Protein AF-A0A0M2GW83-F1 (afdb_monomer)

Foldseek 3Di:
DDDPDDDDDLVVLVVVLVVVCVVQVHPDLVRLVVCVVVVNDDPVSVVCVVVNVVSCVVNVVDD

Structure (mmCIF, N/CA/C/O backbone):
data_AF-A0A0M2GW83-F1
#
_entry.id   AF-A0A0M2GW83-F1
#
loop_
_atom_site.group_PDB
_atom_site.id
_atom_site.type_symbol
_atom_site.label_atom_id
_atom_site.label_alt_id
_atom_site.label_comp_id
_atom_si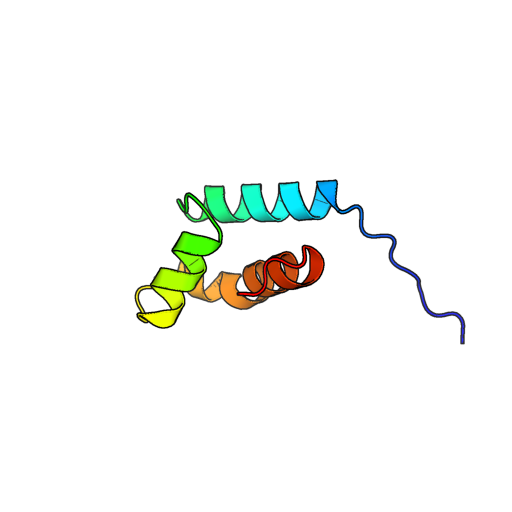te.label_asym_id
_atom_site.label_entity_id
_atom_site.label_seq_id
_atom_site.pdbx_PDB_ins_code
_atom_site.Cartn_x
_atom_site.Cartn_y
_atom_site.Cartn_z
_atom_site.occupancy
_atom_site.B_iso_or_equiv
_atom_site.auth_seq_id
_atom_site.auth_comp_id
_atom_site.auth_asym_id
_atom_site.auth_atom_id
_atom_site.pdbx_PDB_model_num
ATOM 1 N N . MET A 1 1 ? -25.431 -14.246 19.953 1.00 46.44 1 MET A N 1
ATOM 2 C CA . MET A 1 1 ? -24.035 -14.434 19.516 1.00 46.44 1 MET A CA 1
ATOM 3 C C . MET A 1 1 ? -23.326 -13.111 19.740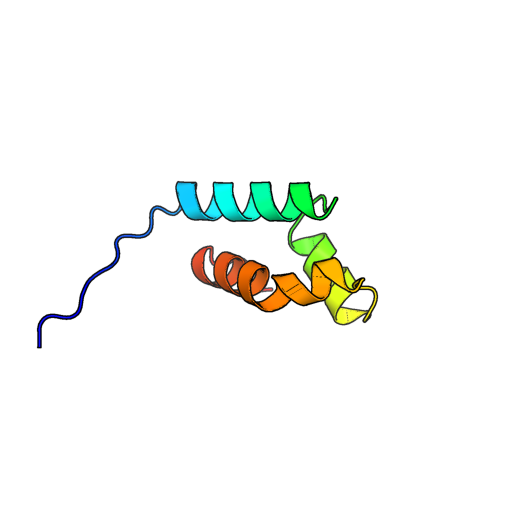 1.00 46.44 1 MET A C 1
ATOM 5 O O . MET A 1 1 ? -23.718 -12.142 19.106 1.00 46.44 1 MET A O 1
ATOM 9 N N . SER A 1 2 ? -22.394 -13.026 20.692 1.00 55.09 2 SER A N 1
ATOM 10 C CA . SER A 1 2 ? -21.560 -11.825 20.835 1.00 55.09 2 SER A CA 1
ATOM 11 C C . SER A 1 2 ? -20.553 -11.827 19.694 1.00 55.09 2 SER A C 1
ATOM 13 O O . SER A 1 2 ? -19.689 -12.697 19.651 1.00 55.09 2 SER A O 1
ATOM 15 N N . GLY A 1 3 ? -20.709 -10.911 18.741 1.00 56.84 3 GLY A N 1
ATOM 16 C CA . GLY A 1 3 ? -19.669 -10.650 17.755 1.00 56.84 3 GLY A CA 1
ATOM 17 C C . GLY A 1 3 ? -18.482 -9.999 18.456 1.00 56.84 3 GLY A C 1
ATOM 18 O O . GLY A 1 3 ? -18.665 -9.054 19.222 1.00 56.84 3 GLY A O 1
ATOM 19 N N . THR A 1 4 ? -17.278 -10.516 18.228 1.00 66.75 4 THR A N 1
ATOM 20 C CA . THR A 1 4 ? -16.049 -9.844 18.649 1.00 66.75 4 THR A CA 1
ATOM 21 C C . THR A 1 4 ? -15.930 -8.553 17.850 1.00 66.75 4 THR A C 1
ATOM 23 O O . THR A 1 4 ? -15.708 -8.589 16.642 1.00 66.75 4 THR A O 1
ATOM 26 N N . VAL A 1 5 ? -16.118 -7.413 18.511 1.00 67.19 5 VAL A N 1
ATOM 27 C CA . VAL A 1 5 ? -15.808 -6.108 17.927 1.00 67.19 5 VAL A CA 1
ATOM 28 C C . VAL A 1 5 ? -14.301 -5.925 18.049 1.00 67.19 5 VAL A C 1
ATOM 30 O O . VAL A 1 5 ? -13.773 -5.864 19.157 1.00 67.19 5 VAL A O 1
ATOM 33 N N . ILE A 1 6 ? -13.606 -5.895 16.916 1.00 67.31 6 ILE A N 1
ATOM 34 C CA . ILE A 1 6 ? -12.199 -5.503 16.868 1.00 67.31 6 ILE A CA 1
ATOM 35 C C . ILE A 1 6 ? -12.198 -3.987 16.689 1.00 67.31 6 ILE A C 1
ATOM 37 O O . ILE A 1 6 ? -12.559 -3.489 15.623 1.00 67.31 6 ILE A O 1
ATOM 41 N N . GLU A 1 7 ? -11.842 -3.249 17.739 1.00 70.25 7 GLU A N 1
ATOM 42 C CA . GLU A 1 7 ? -11.542 -1.825 17.604 1.00 70.25 7 GLU A CA 1
ATOM 43 C C . GLU A 1 7 ? -10.219 -1.688 16.858 1.00 70.25 7 GLU A C 1
ATOM 45 O O . GLU A 1 7 ? -9.155 -2.031 17.366 1.00 70.25 7 GLU A O 1
ATOM 50 N N . VAL A 1 8 ? -10.303 -1.223 15.617 1.00 73.31 8 VAL A N 1
ATOM 51 C CA . VAL A 1 8 ? -9.135 -0.940 14.793 1.00 73.31 8 VAL A CA 1
ATOM 52 C C . VAL A 1 8 ? -8.881 0.561 14.852 1.00 73.31 8 VAL A C 1
ATOM 54 O O . VAL A 1 8 ? -9.706 1.360 14.405 1.00 73.31 8 VAL A O 1
ATOM 57 N N . ASN A 1 9 ? -7.739 0.961 15.407 1.00 88.62 9 ASN A N 1
ATOM 58 C CA . ASN A 1 9 ? -7.349 2.363 15.429 1.00 88.62 9 ASN A CA 1
ATOM 59 C C . ASN A 1 9 ? -6.907 2.791 14.023 1.00 88.62 9 ASN A C 1
ATOM 61 O O . ASN A 1 9 ? -5.965 2.236 13.458 1.00 88.62 9 ASN A O 1
ATOM 65 N N . ARG A 1 10 ? -7.558 3.818 13.463 1.00 89.44 10 ARG A N 1
ATOM 66 C CA . ARG A 1 10 ? -7.216 4.359 12.140 1.00 89.44 10 ARG A CA 1
ATOM 67 C C . ARG A 1 10 ? -5.731 4.714 12.026 1.00 89.44 10 ARG A C 1
ATOM 69 O O . ARG A 1 10 ? -5.135 4.439 10.991 1.00 89.44 10 ARG A O 1
ATOM 76 N N . ALA A 1 11 ? -5.138 5.282 13.076 1.00 90.56 11 ALA A N 1
ATOM 77 C CA . ALA A 1 11 ? -3.724 5.649 13.081 1.00 90.56 11 ALA A CA 1
ATOM 78 C C . ALA A 1 11 ? -2.808 4.418 12.970 1.00 90.56 11 ALA A C 1
ATOM 80 O O . ALA A 1 11 ? -1.804 4.462 12.268 1.00 90.56 11 ALA A O 1
ATOM 81 N N . GLU A 1 12 ? -3.178 3.301 13.600 1.00 92.00 12 GLU A N 1
ATOM 82 C CA . GLU A 1 12 ? -2.422 2.048 13.498 1.00 92.00 12 GLU A CA 1
ATOM 83 C C . GLU A 1 12 ? -2.504 1.459 12.090 1.00 92.00 12 GLU A C 1
ATOM 85 O O . GLU A 1 12 ? -1.498 0.993 11.563 1.00 92.00 12 GLU A O 1
ATOM 90 N N . VAL A 1 13 ? -3.673 1.520 11.446 1.00 92.94 13 VAL A N 1
ATOM 91 C CA . VAL A 1 13 ? -3.834 1.074 10.052 1.00 92.94 13 VAL A CA 1
ATOM 92 C C . VAL A 1 13 ? -3.018 1.946 9.102 1.00 92.94 13 VAL A C 1
ATOM 94 O O . VAL A 1 13 ? -2.363 1.422 8.206 1.00 92.94 13 VAL A O 1
ATOM 97 N N . GLN A 1 14 ? -3.014 3.266 9.311 1.00 94.19 14 GLN A N 1
ATOM 98 C CA . GLN A 1 14 ? -2.175 4.184 8.535 1.00 94.19 14 GLN A CA 1
ATOM 99 C C . GLN A 1 14 ? -0.691 3.867 8.705 1.00 94.19 14 GLN A C 1
ATOM 101 O O . GLN A 1 14 ? 0.029 3.834 7.711 1.00 94.19 14 GLN A O 1
ATOM 106 N N . GLN A 1 15 ? -0.249 3.598 9.936 1.00 94.94 15 GLN A N 1
ATOM 107 C CA . GLN A 1 15 ? 1.139 3.237 10.204 1.00 94.94 15 GLN A CA 1
ATOM 108 C C . GLN A 1 15 ? 1.512 1.918 9.524 1.00 94.94 15 GLN A C 1
ATOM 110 O O . GLN A 1 15 ? 2.519 1.868 8.831 1.00 94.94 15 GLN A O 1
ATOM 115 N N . ARG A 1 16 ? 0.676 0.878 9.637 1.00 94.69 16 ARG A N 1
ATOM 116 C CA . ARG A 1 16 ? 0.933 -0.415 8.982 1.00 94.69 16 ARG A CA 1
ATOM 117 C C . ARG A 1 16 ? 0.974 -0.309 7.463 1.00 94.69 16 ARG A C 1
ATOM 119 O O . AR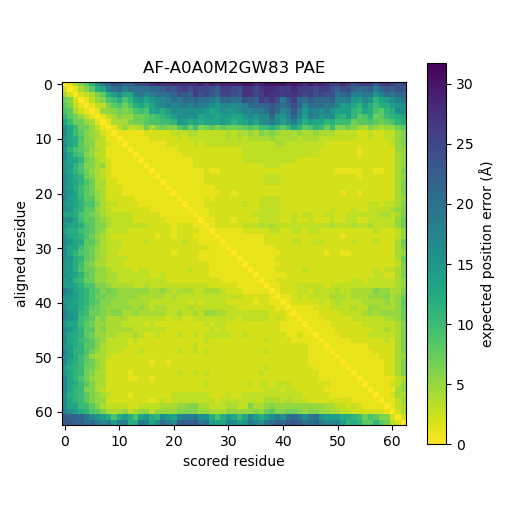G A 1 16 ? 1.835 -0.921 6.842 1.00 94.69 16 ARG A O 1
ATOM 126 N N . LEU A 1 17 ? 0.079 0.483 6.869 1.00 95.19 17 LEU A N 1
ATOM 127 C CA . LEU A 1 17 ? 0.125 0.761 5.437 1.00 95.19 17 LEU A CA 1
ATOM 128 C C . LEU A 1 17 ? 1.438 1.456 5.056 1.00 95.19 17 LEU A C 1
ATOM 130 O O . LEU A 1 17 ? 2.072 1.054 4.088 1.00 95.19 17 LEU A O 1
ATOM 134 N N . ALA A 1 18 ? 1.854 2.475 5.812 1.00 95.38 18 ALA A N 1
ATOM 135 C CA . ALA A 1 18 ? 3.102 3.189 5.556 1.00 95.38 18 ALA A CA 1
ATOM 136 C C . ALA A 1 18 ? 4.332 2.277 5.697 1.00 95.38 18 ALA A C 1
ATOM 138 O O . ALA A 1 18 ? 5.212 2.311 4.841 1.00 95.38 18 ALA A O 1
ATOM 139 N N . ASP A 1 1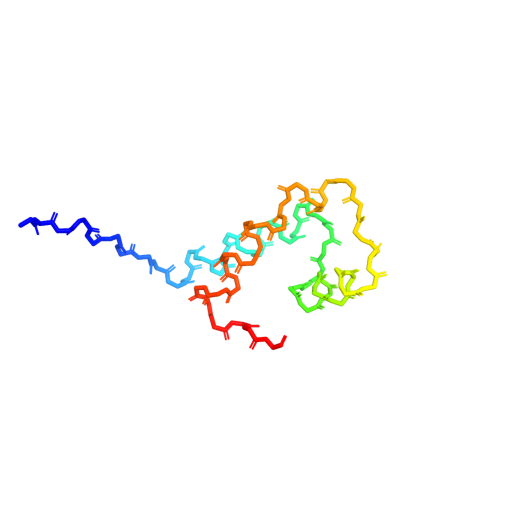9 ? 4.364 1.428 6.727 1.00 96.31 19 ASP A N 1
ATOM 140 C CA . ASP A 1 19 ? 5.442 0.463 6.951 1.00 96.31 19 ASP A CA 1
ATOM 141 C C . ASP A 1 19 ? 5.529 -0.543 5.795 1.00 96.31 19 ASP A C 1
ATOM 143 O O . ASP A 1 19 ? 6.622 -0.824 5.307 1.00 96.31 19 ASP A O 1
ATOM 147 N N . LEU A 1 20 ? 4.386 -1.051 5.321 1.00 95.31 20 LEU A N 1
ATOM 148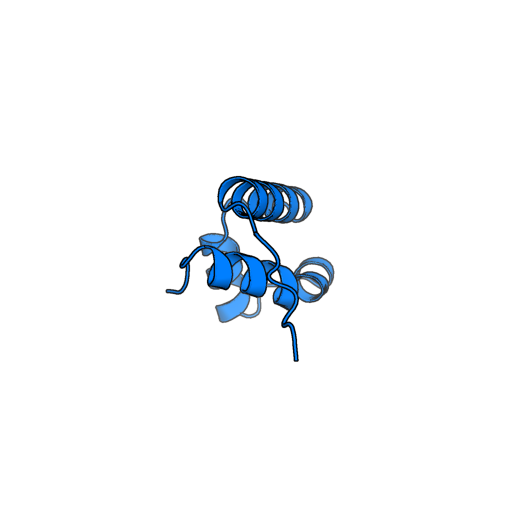 C CA . LEU A 1 20 ? 4.333 -2.003 4.212 1.00 95.31 20 LEU A CA 1
ATOM 149 C C . LEU A 1 20 ? 4.747 -1.364 2.881 1.00 95.31 20 LEU A C 1
ATOM 151 O O . LEU A 1 20 ? 5.512 -1.956 2.128 1.00 95.31 20 LEU A O 1
ATOM 155 N N . LEU A 1 21 ? 4.297 -0.137 2.606 1.00 95.69 21 LEU A N 1
ATOM 156 C CA . LEU A 1 21 ? 4.744 0.618 1.433 1.00 95.69 21 LEU A CA 1
ATOM 157 C C . LEU A 1 21 ? 6.258 0.855 1.479 1.00 95.69 21 LEU A C 1
ATOM 159 O O . LEU A 1 21 ? 6.941 0.608 0.491 1.00 95.69 21 LEU A O 1
ATOM 163 N N . HIS A 1 22 ? 6.800 1.228 2.641 1.00 95.94 22 HIS A N 1
ATOM 164 C CA . HIS A 1 22 ? 8.238 1.417 2.814 1.00 95.94 22 HIS A CA 1
ATOM 165 C C . HIS A 1 22 ? 9.035 0.118 2.614 1.00 95.94 22 HIS A C 1
ATOM 167 O O . HIS A 1 22 ? 10.090 0.138 1.986 1.00 95.94 22 HIS A O 1
ATOM 173 N N . GLN A 1 23 ? 8.529 -1.020 3.102 1.00 95.19 23 GLN A N 1
ATOM 174 C CA . GLN A 1 23 ? 9.151 -2.334 2.881 1.00 95.19 23 GLN A CA 1
ATOM 175 C C . GLN A 1 23 ? 9.198 -2.731 1.402 1.00 95.19 23 GLN A C 1
ATOM 177 O O . GLN A 1 23 ? 10.116 -3.438 0.990 1.00 95.19 23 GLN A O 1
ATOM 182 N N . LEU A 1 24 ? 8.217 -2.281 0.621 1.00 93.69 24 LEU A N 1
ATOM 183 C CA . LEU A 1 24 ? 8.104 -2.548 -0.811 1.00 93.69 24 LEU A CA 1
ATOM 184 C C . LEU A 1 24 ? 8.780 -1.480 -1.681 1.00 93.69 24 LEU A C 1
ATOM 186 O O . LEU A 1 24 ? 8.684 -1.565 -2.900 1.00 93.69 24 LEU A O 1
ATOM 190 N N . ASP A 1 25 ? 9.465 -0.505 -1.072 1.00 95.00 25 ASP A N 1
ATOM 191 C CA . ASP A 1 25 ? 10.073 0.643 -1.760 1.00 95.00 25 ASP A CA 1
ATOM 192 C C . ASP A 1 25 ? 9.054 1.446 -2.596 1.00 95.00 25 ASP A C 1
ATOM 194 O O . ASP A 1 25 ? 9.338 1.915 -3.694 1.00 95.00 25 ASP A O 1
ATOM 198 N N . LEU A 1 26 ? 7.831 1.578 -2.068 1.00 93.31 26 LEU A N 1
ATOM 199 C CA . LEU A 1 26 ? 6.730 2.332 -2.664 1.00 93.31 26 LEU A CA 1
ATOM 200 C C . LEU A 1 26 ? 6.521 3.642 -1.901 1.00 93.31 26 LEU A C 1
ATOM 202 O O . LEU A 1 26 ? 6.419 3.663 -0.672 1.00 93.31 26 LEU A O 1
ATOM 206 N N . GLU A 1 27 ? 6.379 4.747 -2.627 1.00 92.56 27 GLU A N 1
ATOM 207 C CA . GLU A 1 27 ? 6.187 6.074 -2.035 1.00 92.56 27 GLU A CA 1
ATOM 208 C C . GLU A 1 27 ? 4.751 6.277 -1.535 1.00 92.56 27 GLU A C 1
ATOM 210 O O . GLU A 1 27 ? 4.495 7.054 -0.610 1.00 92.56 27 GLU A O 1
ATOM 215 N N . SER A 1 28 ? 3.778 5.612 -2.165 1.00 93.94 28 SER A N 1
ATOM 216 C CA . SER A 1 28 ? 2.366 5.758 -1.813 1.00 93.94 28 SER A CA 1
ATOM 217 C C . SER A 1 28 ? 1.498 4.591 -2.282 1.00 93.94 28 SER A C 1
ATOM 219 O O . SER A 1 28 ? 1.807 3.894 -3.247 1.00 93.94 28 SER A O 1
ATOM 221 N N . TYR A 1 29 ? 0.317 4.451 -1.672 1.00 93.75 29 TYR A N 1
ATOM 222 C CA . TYR A 1 29 ? -0.712 3.535 -2.176 1.00 93.75 29 TYR A CA 1
ATOM 223 C C . TYR A 1 29 ? -1.169 3.894 -3.604 1.00 93.75 29 TYR A C 1
ATOM 225 O O . TYR A 1 29 ? -1.541 3.021 -4.382 1.00 93.75 29 TYR A O 1
ATOM 233 N N . GLY A 1 30 ? -1.114 5.176 -3.981 1.00 94.19 30 GLY A N 1
ATOM 234 C CA . GLY A 1 30 ? -1.444 5.613 -5.339 1.00 94.19 30 GLY A CA 1
ATOM 235 C C . GLY A 1 30 ? -0.467 5.075 -6.387 1.00 94.19 30 GLY A C 1
ATOM 236 O O . GLY A 1 30 ? -0.892 4.680 -7.474 1.00 94.19 30 GLY A O 1
ATOM 237 N N . GLU A 1 31 ? 0.823 5.016 -6.050 1.00 93.94 31 GLU A N 1
ATOM 238 C CA . GLU A 1 31 ? 1.852 4.391 -6.882 1.00 93.94 31 GLU A CA 1
ATOM 239 C C . GLU A 1 31 ? 1.597 2.888 -7.032 1.00 93.94 31 GLU A C 1
ATOM 241 O O . GLU A 1 31 ? 1.516 2.397 -8.160 1.00 93.94 31 GLU A O 1
ATOM 246 N N . PHE A 1 32 ? 1.370 2.187 -5.915 1.00 94.38 32 PHE A N 1
ATOM 247 C CA . PHE A 1 32 ? 0.982 0.776 -5.912 1.00 94.38 32 PHE A CA 1
ATOM 248 C C . PHE A 1 32 ? -0.215 0.516 -6.838 1.00 94.38 32 PHE A C 1
ATOM 250 O O . PHE A 1 32 ? -0.127 -0.296 -7.757 1.00 94.38 32 PHE A O 1
ATOM 257 N N . ALA A 1 33 ? -1.314 1.255 -6.657 1.00 93.50 33 ALA A N 1
ATOM 258 C CA . ALA A 1 33 ? -2.532 1.086 -7.448 1.00 93.50 33 ALA A CA 1
ATOM 259 C C . ALA A 1 33 ? -2.307 1.390 -8.940 1.00 93.50 33 ALA A C 1
ATOM 261 O O . ALA A 1 33 ? -2.913 0.768 -9.816 1.00 93.50 33 ALA A O 1
ATOM 262 N N . ALA A 1 34 ? -1.434 2.349 -9.260 1.00 93.62 34 ALA A N 1
ATOM 263 C CA . ALA A 1 34 ? -1.063 2.637 -10.639 1.00 93.62 34 ALA A CA 1
ATOM 264 C C . ALA A 1 34 ? -0.259 1.490 -11.267 1.00 93.62 34 ALA A C 1
ATOM 266 O O . ALA A 1 34 ? -0.570 1.105 -12.396 1.00 93.62 34 ALA A O 1
ATOM 267 N N . ARG A 1 35 ? 0.726 0.938 -10.550 1.00 93.81 35 ARG A N 1
ATOM 268 C CA . ARG A 1 35 ? 1.549 -0.191 -11.010 1.00 93.81 35 ARG A CA 1
ATOM 269 C C . ARG A 1 35 ? 0.733 -1.477 -11.122 1.00 93.81 35 ARG A C 1
ATOM 271 O O . ARG A 1 35 ? 0.853 -2.181 -12.122 1.00 93.81 35 ARG A O 1
ATOM 278 N N . GLU A 1 36 ? -0.178 -1.724 -10.184 1.00 93.81 36 GLU A N 1
ATOM 279 C CA . GLU A 1 36 ? -1.119 -2.847 -10.227 1.00 93.81 36 GLU A CA 1
ATOM 280 C C . GLU A 1 36 ? -1.987 -2.814 -11.490 1.00 93.81 36 GLU A C 1
ATOM 282 O O . GLU A 1 36 ? -2.035 -3.793 -12.235 1.00 93.81 36 GLU A O 1
ATOM 287 N N . ARG A 1 37 ? -2.615 -1.671 -11.797 1.00 93.12 37 ARG A N 1
ATOM 288 C CA . ARG A 1 37 ? -3.440 -1.521 -13.011 1.00 93.12 37 ARG A CA 1
ATOM 289 C C . ARG A 1 37 ? -2.657 -1.720 -14.308 1.00 93.12 37 ARG A C 1
ATOM 291 O O . ARG A 1 37 ? -3.247 -2.109 -15.313 1.00 93.12 37 ARG A O 1
ATOM 298 N N . ARG A 1 38 ? -1.356 -1.425 -14.304 1.00 95.19 38 ARG A N 1
ATOM 299 C CA . ARG A 1 38 ? -0.467 -1.635 -15.457 1.00 95.19 38 ARG A CA 1
ATOM 300 C C . ARG A 1 38 ? 0.094 -3.057 -15.529 1.00 95.19 38 ARG A C 1
ATOM 302 O O . ARG A 1 38 ? 0.671 -3.410 -16.551 1.00 95.19 38 ARG A O 1
ATOM 309 N N . GLY A 1 39 ? -0.074 -3.865 -14.480 1.00 94.00 39 GLY A N 1
ATOM 310 C CA . GLY A 1 39 ? 0.558 -5.180 -14.371 1.00 94.00 39 GLY A CA 1
ATOM 311 C C . GLY A 1 39 ? 2.075 -5.107 -14.160 1.00 94.00 39 GLY A C 1
ATOM 312 O O . GLY A 1 39 ? 2.789 -6.005 -14.587 1.00 94.00 39 GLY A O 1
ATOM 313 N N . GLU A 1 40 ? 2.567 -4.038 -13.529 1.00 95.38 40 GLU A N 1
ATOM 314 C CA . GLU A 1 40 ? 3.995 -3.750 -13.296 1.00 95.38 40 GLU A CA 1
ATOM 315 C C . GLU A 1 40 ? 4.457 -4.128 -11.873 1.00 95.38 40 GLU A C 1
ATOM 317 O O . GLU A 1 40 ? 5.505 -3.667 -11.408 1.00 95.38 40 GLU A O 1
ATOM 322 N N . LEU A 1 41 ? 3.661 -4.924 -11.152 1.00 93.69 41 LEU A N 1
ATOM 323 C CA . LEU A 1 41 ? 4.038 -5.420 -9.830 1.00 93.69 41 LEU A CA 1
ATOM 324 C C . LEU A 1 41 ? 5.053 -6.562 -9.947 1.00 93.69 41 LEU A C 1
ATOM 326 O O . LEU A 1 41 ? 4.895 -7.461 -10.778 1.00 93.69 41 LEU A O 1
ATOM 330 N N . VAL A 1 42 ? 6.070 -6.537 -9.091 1.00 92.25 42 VAL A N 1
ATOM 331 C CA . VAL A 1 42 ? 7.034 -7.631 -8.923 1.00 92.25 42 VAL A CA 1
ATOM 332 C C . VAL A 1 42 ? 6.500 -8.687 -7.949 1.00 92.25 42 VAL A C 1
ATOM 334 O O . VAL A 1 42 ? 5.572 -8.426 -7.185 1.00 92.25 42 VAL A O 1
ATOM 337 N N . ASP A 1 43 ? 7.095 -9.882 -7.941 1.00 92.56 43 ASP A N 1
ATOM 338 C CA . ASP A 1 43 ? 6.620 -11.033 -7.149 1.00 92.56 43 ASP A CA 1
ATOM 339 C C . ASP A 1 43 ? 6.398 -10.715 -5.659 1.00 92.56 43 ASP A C 1
ATOM 341 O O . ASP A 1 43 ? 5.416 -11.164 -5.065 1.00 92.56 43 ASP A O 1
ATOM 345 N N . VAL A 1 44 ? 7.284 -9.915 -5.051 1.00 91.06 44 VAL A N 1
ATOM 346 C CA . VAL A 1 44 ? 7.143 -9.518 -3.642 1.00 91.06 44 VAL A CA 1
ATOM 347 C C . VAL A 1 44 ? 5.923 -8.621 -3.431 1.00 91.06 44 VAL A C 1
ATOM 349 O O . VAL A 1 44 ? 5.143 -8.867 -2.519 1.00 91.06 44 VAL A O 1
ATOM 352 N N . GLU A 1 45 ? 5.672 -7.654 -4.310 1.00 91.75 45 GLU A N 1
ATOM 353 C CA . GLU A 1 45 ? 4.503 -6.774 -4.213 1.00 91.75 45 GLU A CA 1
ATOM 354 C C . GLU A 1 45 ? 3.206 -7.562 -4.414 1.00 91.75 45 GLU A C 1
ATOM 356 O O . GLU A 1 45 ? 2.244 -7.350 -3.677 1.00 91.75 45 GLU A O 1
ATOM 361 N N . TRP A 1 46 ? 3.205 -8.532 -5.339 1.00 92.88 46 TRP A N 1
ATOM 362 C CA . TRP A 1 46 ? 2.078 -9.446 -5.546 1.00 92.88 46 TRP A CA 1
ATOM 363 C C . TRP A 1 46 ? 1.701 -10.212 -4.280 1.00 92.88 46 TRP A C 1
ATOM 365 O O . TRP A 1 46 ? 0.515 -10.393 -4.010 1.00 92.88 46 TRP A O 1
ATOM 375 N N . SER A 1 47 ? 2.687 -10.620 -3.477 1.00 94.12 47 SER A N 1
ATOM 376 C CA . SER A 1 47 ? 2.426 -11.335 -2.223 1.00 94.12 47 SER A CA 1
ATOM 377 C C . SER A 1 47 ? 1.740 -10.479 -1.146 1.00 94.12 47 SER A C 1
ATOM 379 O O . SER A 1 47 ? 1.145 -11.033 -0.224 1.00 94.12 47 SER A O 1
ATOM 381 N N . HIS A 1 48 ? 1.757 -9.149 -1.294 1.00 93.81 48 HIS A N 1
ATOM 382 C CA . HIS A 1 48 ? 1.183 -8.185 -0.349 1.00 93.81 48 HIS A CA 1
ATOM 383 C C . HIS A 1 48 ? -0.050 -7.436 -0.887 1.00 93.81 48 HIS A C 1
ATOM 385 O O . HIS A 1 48 ? -0.584 -6.563 -0.201 1.00 93.81 48 HIS A O 1
ATOM 391 N N . VAL A 1 49 ? -0.547 -7.779 -2.083 1.00 93.94 49 VAL A N 1
ATOM 392 C CA . VAL A 1 49 ? -1.696 -7.104 -2.721 1.00 93.94 49 VAL A CA 1
ATOM 393 C C . VAL A 1 49 ? -2.939 -7.101 -1.831 1.00 93.94 49 VAL A C 1
ATOM 395 O O . VAL A 1 49 ? -3.555 -6.052 -1.636 1.00 93.94 49 VAL A O 1
ATOM 398 N N . ASP A 1 50 ? -3.303 -8.254 -1.268 1.00 93.81 50 ASP A N 1
ATOM 399 C CA . ASP A 1 50 ? -4.507 -8.375 -0.437 1.00 93.81 50 ASP A CA 1
ATOM 400 C C . ASP A 1 50 ? -4.399 -7.547 0.850 1.00 93.81 50 ASP A C 1
ATOM 402 O O . ASP A 1 50 ? -5.379 -6.949 1.300 1.00 93.81 50 ASP A O 1
ATOM 406 N N . GLU A 1 51 ? -3.196 -7.457 1.417 1.00 94.38 51 GLU A N 1
ATOM 407 C CA . GLU A 1 51 ? -2.929 -6.678 2.623 1.00 94.38 51 GLU A CA 1
ATOM 408 C C . GLU A 1 51 ? -2.997 -5.168 2.344 1.00 94.38 51 GLU A C 1
ATOM 410 O O . GLU A 1 51 ? -3.703 -4.440 3.047 1.00 94.38 51 GLU A O 1
ATOM 415 N N . LEU A 1 52 ? -2.351 -4.701 1.269 1.00 94.31 52 LEU A N 1
ATOM 416 C CA . LEU A 1 52 ? -2.402 -3.301 0.837 1.00 94.31 52 LEU A CA 1
ATOM 417 C C . LEU A 1 52 ? -3.834 -2.853 0.524 1.00 94.31 52 LEU A C 1
ATOM 419 O O . LEU A 1 52 ? -4.262 -1.786 0.973 1.00 94.31 52 LEU A O 1
ATOM 423 N N . ARG A 1 53 ? -4.599 -3.682 -0.196 1.00 93.94 53 ARG A N 1
ATOM 424 C CA . ARG A 1 53 ? -6.018 -3.425 -0.490 1.00 93.94 53 ARG A CA 1
ATOM 425 C C . ARG A 1 53 ? -6.866 -3.412 0.778 1.00 93.94 53 ARG A C 1
ATOM 427 O O . ARG A 1 53 ? -7.716 -2.537 0.929 1.00 93.94 53 ARG A O 1
ATOM 434 N N . GLY A 1 54 ? -6.613 -4.330 1.710 1.00 93.50 54 GLY A N 1
ATOM 435 C CA . GLY A 1 54 ? -7.292 -4.374 3.003 1.00 93.50 54 GLY A CA 1
ATOM 436 C C . GLY A 1 54 ? -7.087 -3.092 3.812 1.00 93.50 54 GLY A C 1
ATOM 437 O O . GLY A 1 54 ? -8.054 -2.507 4.305 1.00 93.50 54 GLY A O 1
ATOM 438 N N . TYR A 1 55 ? -5.849 -2.599 3.901 1.00 93.62 55 TYR A N 1
ATOM 439 C CA . TYR A 1 55 ? -5.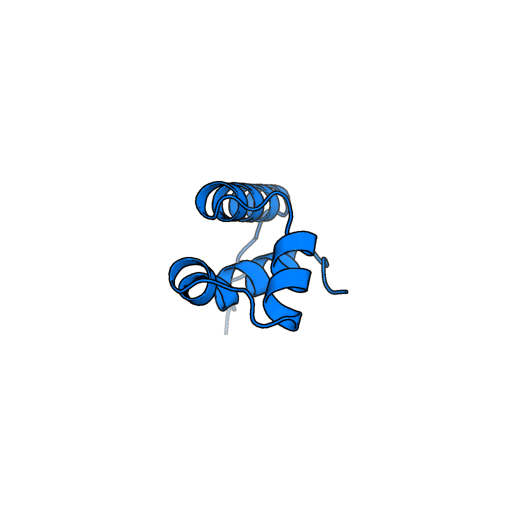568 -1.325 4.562 1.00 93.62 55 TYR A CA 1
ATOM 440 C C . TYR A 1 55 ? -6.206 -0.139 3.837 1.00 93.62 55 TYR A C 1
ATOM 442 O O . TYR A 1 55 ? -6.798 0.723 4.488 1.00 93.62 55 TYR A O 1
ATOM 450 N N . ALA A 1 56 ? -6.151 -0.098 2.506 1.00 91.88 56 ALA A N 1
ATOM 451 C CA . ALA A 1 56 ? -6.782 0.967 1.735 1.00 91.88 56 ALA A CA 1
ATOM 452 C C . ALA A 1 56 ? -8.303 1.019 1.932 1.00 91.88 56 ALA A C 1
ATOM 454 O O . ALA A 1 56 ? -8.846 2.104 2.152 1.00 91.88 56 ALA A O 1
ATOM 455 N N . PHE A 1 57 ? -8.970 -0.137 1.947 1.00 91.69 57 PHE A N 1
ATOM 456 C CA . PHE A 1 57 ? -10.397 -0.250 2.247 1.00 91.69 57 PHE A CA 1
ATOM 457 C C . PHE A 1 57 ? -10.728 0.301 3.641 1.00 91.69 57 PHE A C 1
ATOM 459 O O . PHE A 1 57 ? -11.587 1.171 3.783 1.00 91.69 57 PHE A O 1
ATOM 466 N N . LEU A 1 58 ? -9.996 -0.134 4.674 1.00 91.38 58 LEU A N 1
ATOM 467 C CA . LEU A 1 58 ? -10.203 0.324 6.056 1.00 91.38 58 LEU A CA 1
ATOM 468 C C . LEU A 1 58 ? -9.972 1.831 6.233 1.00 91.38 58 LEU A C 1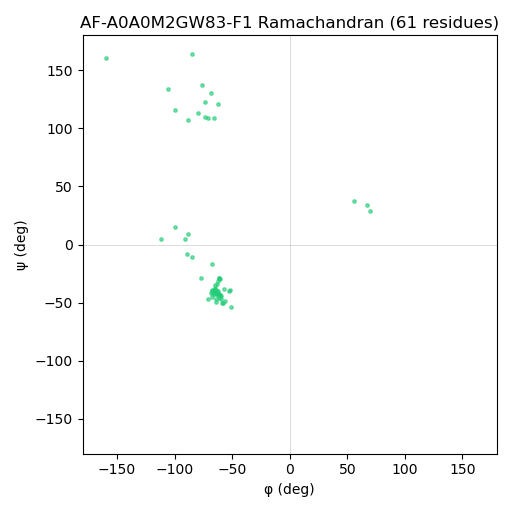
ATOM 470 O O . LEU A 1 58 ? -10.569 2.459 7.109 1.00 91.38 58 LEU A O 1
ATOM 474 N N . LEU A 1 59 ? -9.100 2.418 5.415 1.00 90.69 59 LEU A N 1
ATOM 475 C CA . LEU A 1 59 ? -8.782 3.843 5.452 1.00 90.69 59 LEU A CA 1
ATOM 476 C C . LEU A 1 59 ? -9.684 4.703 4.562 1.00 90.69 59 LEU A C 1
ATOM 478 O O . LEU A 1 59 ? -9.605 5.934 4.663 1.00 90.69 59 LEU A O 1
ATOM 482 N N . GLY A 1 60 ? -10.530 4.084 3.730 1.00 90.06 60 GLY A N 1
ATOM 483 C CA . GLY A 1 60 ? -11.353 4.770 2.735 1.00 90.06 60 GLY A CA 1
ATOM 484 C C . GLY A 1 60 ? -10.525 5.406 1.617 1.00 90.06 60 GLY A C 1
ATOM 485 O O . GLY A 1 60 ? -10.866 6.487 1.147 1.00 90.06 60 GLY A O 1
ATOM 486 N N . LEU A 1 61 ? -9.409 4.774 1.239 1.00 85.06 61 LEU A N 1
ATOM 487 C CA . LEU A 1 61 ? -8.501 5.226 0.176 1.00 85.06 61 LEU A CA 1
ATOM 488 C C . LEU A 1 61 ? -8.904 4.706 -1.216 1.00 85.06 61 LEU A C 1
ATOM 490 O O . LEU A 1 61 ? -8.135 4.851 -2.164 1.00 85.06 61 LEU A O 1
ATOM 494 N N . GLU A 1 62 ? -10.079 4.085 -1.342 1.00 71.88 62 GLU A N 1
ATOM 495 C CA . GLU A 1 62 ? -10.585 3.563 -2.612 1.00 71.88 62 GLU A CA 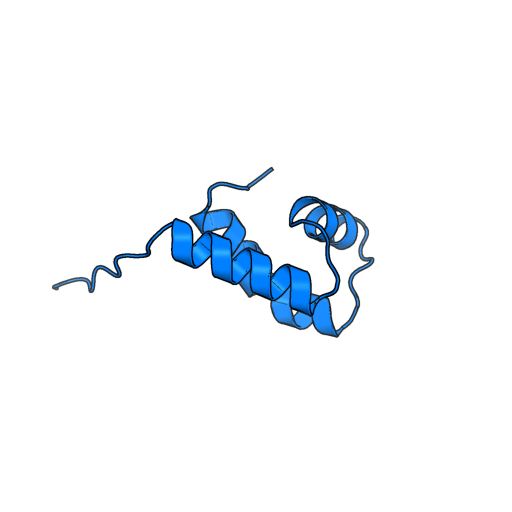1
ATOM 496 C C . GLU A 1 62 ? -10.790 4.694 -3.637 1.00 71.88 62 GLU A C 1
ATOM 498 O O . GLU A 1 62 ? -11.558 5.631 -3.402 1.00 71.88 62 GLU A O 1
ATOM 503 N N . ALA A 1 63 ? -10.095 4.585 -4.774 1.00 52.25 63 ALA A N 1
ATOM 504 C CA . ALA A 1 63 ? -10.244 5.407 -5.974 1.00 52.25 63 ALA A CA 1
ATOM 505 C C . ALA A 1 63 ?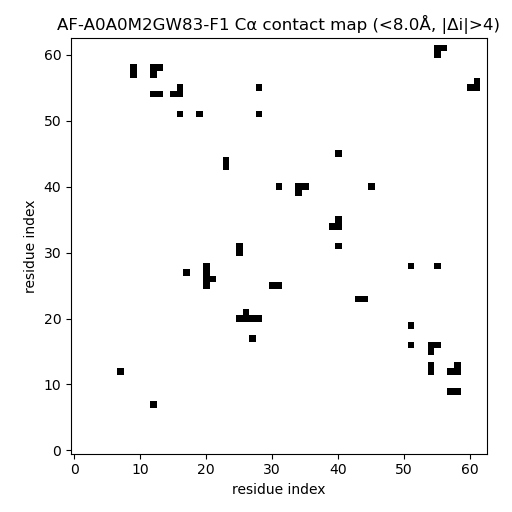 -10.155 4.527 -7.226 1.00 52.25 63 ALA A C 1
ATOM 507 O O . ALA A 1 63 ? -9.215 3.697 -7.301 1.00 52.25 63 ALA A O 1
#

Radius of gyration: 13.12 Å; Cα contacts (8 Å, |Δi|>4): 33; chains: 1; bounding box: 34×20×36 Å

Organism: NCBI:txid69369

Mean predicted aligned error: 5.34 Å

pLDDT: mean 88.43, std 11.85, range [46.44, 96.31]

Nearest PDB structures (foldseek):
  6vme-assembly4_H  TM=3.370E-01  e=3.428E+00  Homo sapiens

Sequence (63 aa):
MSGTVIEVNRAEVQQRLADLLHQLDLESYGEFAARERRGELVDVEWSHVDELRGYAFLLGLEA

Secondary structure (DSSP, 8-state):
---------HHHHHHHHHHHHHHTT-S-HHHHHHHHHHT---HHHHHTHHHHHHHHHHHT---

Solvent-accessible surface area (backbone atoms only — not comparable to full-atom values): 3976 Å² total; per-residue (Å²): 132,87,76,85,80,76,88,76,57,66,69,58,47,51,48,52,47,50,52,52,30,54,74,65,77,38,95,42,71,65,56,52,55,52,32,53,77,69,69,66,60,51,75,72,56,60,77,40,46,70,58,55,50,49,42,32,58,78,70,67,64,78,126